Protein AF-A0A938TJ94-F1 (afdb_monomer_lite)

Secondary structure (DSSP, 8-state):
--------------TTSEEEETTTTEEEE-SGGGTT-EES-HHHHHHHHTT-

Radius of gyration: 13.76 Å; chains: 1; bounding box: 25×36×36 Å

Foldseek 3Di:
DDDPPPPVPPPDAPPQQWDQDPVVQKIAHCDDPQRGHIGSDPVRVVVVVVVD

Structure (mmCIF, N/CA/C/O backbone):
data_AF-A0A938TJ94-F1
#
_entry.id   AF-A0A938TJ94-F1
#
loop_
_atom_site.group_PDB
_atom_site.id
_atom_site.type_symbol
_atom_site.label_atom_id
_atom_site.label_alt_id
_atom_site.label_comp_id
_atom_site.label_asym_id
_atom_site.label_entity_id
_atom_site.label_seq_id
_atom_site.pdbx_PDB_ins_code
_atom_site.Cartn_x
_atom_site.Cartn_y
_atom_site.Cartn_z
_atom_site.occupancy
_atom_site.B_iso_or_equiv
_atom_site.auth_seq_id
_atom_site.auth_comp_id
_atom_site.auth_asym_id
_atom_site.auth_atom_id
_atom_site.pdbx_PDB_model_num
ATOM 1 N N . MET A 1 1 ? 8.873 -29.729 -26.355 1.00 56.50 1 MET A N 1
ATOM 2 C CA . MET A 1 1 ? 9.344 -28.345 -26.138 1.00 56.50 1 MET A CA 1
ATOM 3 C C . MET A 1 1 ? 8.697 -27.833 -24.855 1.00 56.50 1 MET A C 1
ATOM 5 O O . MET A 1 1 ? 7.502 -27.585 -24.870 1.00 56.50 1 MET A O 1
ATOM 9 N N . ALA A 1 2 ? 9.418 -27.793 -23.730 1.00 62.84 2 ALA A N 1
ATOM 10 C CA . ALA A 1 2 ? 8.877 -27.315 -22.455 1.00 62.84 2 ALA A CA 1
ATOM 11 C C . ALA A 1 2 ? 9.208 -25.825 -22.309 1.00 62.84 2 ALA A C 1
ATOM 13 O O . ALA A 1 2 ? 10.358 -25.459 -22.080 1.00 62.84 2 ALA A O 1
ATOM 14 N N . THR A 1 3 ? 8.216 -24.963 -22.517 1.00 67.81 3 THR A N 1
ATOM 15 C CA . THR A 1 3 ? 8.329 -23.525 -22.258 1.00 67.81 3 THR A CA 1
ATOM 16 C C . THR A 1 3 ? 8.572 -23.305 -20.767 1.00 67.81 3 THR A C 1
ATOM 18 O O . THR A 1 3 ? 7.760 -23.779 -19.966 1.00 67.81 3 THR A O 1
ATOM 21 N N . PRO A 1 4 ? 9.642 -22.600 -20.364 1.00 63.56 4 PRO A N 1
ATOM 22 C CA . PRO A 1 4 ? 9.824 -22.267 -18.966 1.00 63.56 4 PRO A CA 1
ATOM 23 C C . PRO A 1 4 ? 8.683 -21.327 -18.583 1.00 63.56 4 PRO A C 1
ATOM 25 O O . PRO A 1 4 ? 8.536 -20.242 -19.147 1.00 63.56 4 PRO A O 1
ATOM 28 N N . LEU A 1 5 ? 7.842 -21.770 -17.650 1.00 64.56 5 LEU A N 1
ATOM 29 C CA . LEU A 1 5 ? 6.907 -20.887 -16.973 1.00 64.56 5 LEU A CA 1
ATOM 30 C C . LEU A 1 5 ? 7.771 -19.896 -16.200 1.00 64.56 5 LEU A C 1
ATOM 32 O O . LEU A 1 5 ? 8.299 -20.216 -15.136 1.00 64.56 5 LEU A O 1
ATOM 36 N N . LEU A 1 6 ? 7.985 -18.722 -16.792 1.00 57.47 6 LEU A N 1
ATOM 37 C CA . LEU A 1 6 ? 8.664 -17.613 -16.151 1.00 57.47 6 LEU A CA 1
ATOM 38 C C . LEU A 1 6 ? 7.745 -17.169 -15.014 1.00 57.47 6 LEU A C 1
ATOM 40 O O . LEU A 1 6 ? 6.839 -16.356 -15.195 1.00 57.47 6 LEU A O 1
ATOM 44 N N . TYR A 1 7 ? 7.917 -17.791 -13.850 1.00 56.84 7 TYR A N 1
ATOM 45 C CA . TYR A 1 7 ? 7.283 -17.356 -12.624 1.00 56.84 7 TYR A CA 1
ATOM 46 C C . TYR A 1 7 ? 7.806 -15.944 -12.417 1.00 56.84 7 TYR A C 1
ATOM 48 O O . TYR A 1 7 ? 8.972 -15.758 -12.076 1.00 56.84 7 TYR A O 1
ATOM 56 N N . ALA A 1 8 ? 6.998 -14.936 -12.743 1.00 55.75 8 ALA A N 1
ATOM 57 C CA . ALA A 1 8 ? 7.326 -13.564 -12.423 1.00 55.75 8 ALA A CA 1
ATOM 58 C C . ALA A 1 8 ? 7.533 -13.541 -10.907 1.00 55.75 8 ALA A C 1
ATOM 60 O O . ALA A 1 8 ? 6.571 -13.611 -10.139 1.00 55.75 8 ALA A O 1
ATOM 61 N N . HIS A 1 9 ? 8.796 -13.551 -10.477 1.00 57.03 9 HIS A N 1
ATOM 62 C CA . HIS A 1 9 ? 9.174 -13.403 -9.084 1.00 57.03 9 HIS A CA 1
ATOM 63 C C . HIS A 1 9 ? 8.770 -11.979 -8.716 1.00 57.03 9 HIS A C 1
ATOM 65 O O . HIS A 1 9 ? 9.529 -11.033 -8.913 1.00 57.03 9 HIS A O 1
ATOM 71 N N . GLY A 1 10 ? 7.513 -11.817 -8.297 1.00 63.50 10 GLY A N 1
ATOM 72 C CA . GLY A 1 10 ? 6.968 -10.541 -7.870 1.00 63.50 10 GLY A CA 1
ATOM 73 C C . GLY A 1 10 ? 7.867 -10.021 -6.764 1.00 63.50 10 GLY A C 1
ATOM 74 O O . GLY A 1 10 ? 7.979 -10.671 -5.724 1.00 63.50 10 GLY A O 1
ATOM 75 N N . GLY A 1 11 ? 8.564 -8.913 -7.036 1.00 66.94 11 GLY A N 1
ATOM 76 C CA . GLY A 1 11 ? 9.450 -8.260 -6.080 1.00 66.94 11 GLY A CA 1
ATOM 77 C C . GLY A 1 11 ? 8.754 -8.200 -4.727 1.00 66.94 11 GLY A C 1
ATOM 78 O O . GLY A 1 11 ? 7.607 -7.760 -4.659 1.00 66.94 11 GLY A O 1
ATOM 79 N N . GLY A 1 12 ? 9.409 -8.773 -3.714 1.00 82.38 12 GLY A N 1
ATOM 80 C CA . GLY A 1 12 ? 8.789 -9.225 -2.469 1.00 82.38 12 GLY A CA 1
ATOM 81 C C . GLY A 1 12 ? 7.667 -8.317 -1.971 1.00 82.38 12 GLY A C 1
ATOM 82 O O . GLY A 1 12 ? 7.869 -7.128 -1.727 1.00 82.38 12 GLY A O 1
ATOM 83 N N . LEU A 1 13 ? 6.479 -8.900 -1.834 1.00 87.56 13 LEU A N 1
ATOM 84 C CA . LEU A 1 13 ? 5.350 -8.253 -1.183 1.00 87.56 13 LEU A CA 1
ATOM 85 C C . LEU A 1 13 ? 5.559 -8.307 0.331 1.00 87.56 13 LEU A C 1
ATOM 87 O O . LEU A 1 13 ? 6.131 -9.261 0.858 1.00 87.56 13 LEU A O 1
ATOM 91 N N . ASP A 1 14 ? 5.072 -7.299 1.033 1.00 89.62 14 ASP A N 1
ATOM 92 C CA . ASP A 1 14 ? 5.027 -7.289 2.484 1.00 89.62 14 ASP A CA 1
ATOM 93 C C . ASP A 1 14 ? 3.880 -8.156 3.031 1.00 89.62 14 ASP A C 1
ATOM 95 O O . ASP A 1 14 ? 3.144 -8.813 2.288 1.00 89.62 14 ASP A O 1
ATOM 99 N N . LYS A 1 15 ? 3.708 -8.144 4.358 1.00 89.19 15 LYS A N 1
ATOM 100 C CA . LYS A 1 15 ? 2.660 -8.912 5.052 1.00 89.19 15 LYS A CA 1
ATOM 101 C C . LYS A 1 15 ?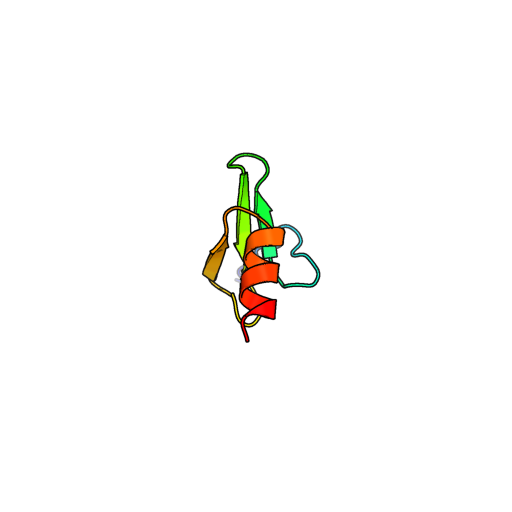 1.230 -8.574 4.615 1.00 89.19 15 LYS A C 1
ATOM 103 O O . LYS A 1 15 ? 0.329 -9.363 4.872 1.00 89.19 15 LYS A O 1
ATOM 108 N N . TYR A 1 16 ? 1.014 -7.426 3.975 1.00 89.56 16 TYR A N 1
ATOM 109 C CA . TYR A 1 16 ? -0.289 -7.015 3.457 1.00 89.56 16 TYR A CA 1
ATOM 110 C C . TYR A 1 16 ? -0.494 -7.435 1.999 1.00 89.56 16 TYR A C 1
ATOM 112 O O . TYR A 1 16 ? -1.575 -7.238 1.452 1.00 89.56 16 TYR A O 1
ATOM 120 N N . GLY A 1 17 ? 0.518 -8.034 1.365 1.00 91.38 17 GLY A N 1
ATOM 121 C CA . GLY A 1 17 ? 0.468 -8.382 -0.047 1.00 91.38 17 GLY A CA 1
ATOM 122 C C . GLY A 1 17 ? 0.769 -7.199 -0.963 1.00 91.38 17 GLY A C 1
ATOM 123 O O . GLY A 1 17 ? 0.364 -7.226 -2.128 1.00 91.38 17 GLY A O 1
ATOM 124 N N . CYS A 1 18 ? 1.472 -6.180 -0.463 1.00 93.25 18 CYS A N 1
ATOM 125 C CA . CYS A 1 18 ? 1.774 -4.950 -1.188 1.00 93.25 18 CYS A CA 1
ATOM 126 C C . CYS A 1 18 ? 3.275 -4.643 -1.203 1.00 93.25 18 CYS A C 1
ATOM 128 O O . CYS A 1 18 ? 4.036 -5.188 -0.414 1.00 93.25 18 CYS A O 1
ATOM 130 N N . HIS A 1 19 ? 3.730 -3.774 -2.100 1.00 91.69 19 HIS A N 1
ATOM 131 C CA . HIS A 1 19 ? 5.124 -3.348 -2.171 1.00 91.69 19 HIS A CA 1
ATOM 132 C C . HIS A 1 19 ? 5.245 -1.824 -2.166 1.00 91.69 19 HIS A C 1
ATOM 134 O O . HIS A 1 19 ? 4.406 -1.110 -2.712 1.00 91.69 19 HIS A O 1
ATOM 140 N N . ASN A 1 20 ? 6.333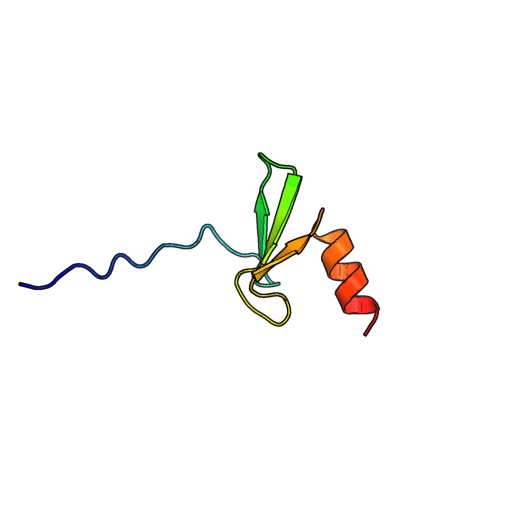 -1.322 -1.580 1.00 90.31 20 ASN A N 1
ATOM 141 C CA . ASN A 1 20 ? 6.676 0.098 -1.614 1.00 90.31 20 ASN A CA 1
ATOM 142 C C . ASN A 1 20 ? 7.517 0.402 -2.855 1.00 90.31 20 ASN A C 1
ATOM 144 O O . ASN A 1 20 ? 8.662 -0.041 -2.964 1.00 90.31 20 ASN A O 1
ATOM 148 N N . ASN A 1 21 ? 6.985 1.208 -3.768 1.00 86.38 21 ASN A N 1
ATOM 149 C CA . ASN A 1 21 ? 7.740 1.728 -4.893 1.00 86.38 21 ASN A CA 1
ATOM 150 C C . ASN A 1 21 ? 8.448 3.026 -4.489 1.00 86.38 21 ASN A C 1
ATOM 152 O O . ASN A 1 21 ? 7.908 4.124 -4.622 1.00 86.38 21 ASN A O 1
ATOM 156 N N . ARG A 1 22 ? 9.695 2.903 -4.027 1.00 83.69 22 ARG A N 1
ATOM 157 C CA . ARG A 1 22 ? 10.521 4.053 -3.616 1.00 83.69 22 ARG A CA 1
ATOM 158 C C . ARG A 1 22 ? 10.866 5.019 -4.754 1.00 83.69 22 ARG A C 1
ATOM 160 O O . ARG A 1 22 ? 11.199 6.158 -4.464 1.00 83.69 22 ARG A O 1
ATOM 167 N N . LYS A 1 23 ? 10.782 4.598 -6.025 1.00 84.06 23 LYS A N 1
ATOM 168 C CA . LYS A 1 23 ? 11.028 5.499 -7.167 1.00 84.06 23 LYS A CA 1
ATOM 169 C C . LYS A 1 23 ? 9.915 6.526 -7.344 1.00 84.06 23 LYS A C 1
ATOM 171 O O . LYS A 1 23 ? 10.190 7.650 -7.735 1.00 84.06 23 LYS A O 1
ATOM 176 N N . VAL A 1 24 ? 8.673 6.113 -7.102 1.00 83.69 24 VAL A N 1
ATOM 177 C CA . VAL A 1 24 ? 7.474 6.922 -7.380 1.00 83.69 24 VAL A CA 1
ATOM 178 C C . VAL A 1 24 ? 6.809 7.395 -6.083 1.00 83.69 24 VAL A C 1
ATOM 180 O O . VAL A 1 24 ? 5.969 8.284 -6.108 1.00 83.69 24 VAL A O 1
ATOM 183 N N . GLY A 1 25 ? 7.190 6.821 -4.938 1.00 87.19 25 GLY A N 1
ATOM 184 C CA . GLY A 1 25 ? 6.596 7.135 -3.642 1.00 87.19 25 GLY A CA 1
ATOM 185 C C . GLY A 1 25 ? 5.177 6.592 -3.502 1.00 87.19 25 GLY A C 1
ATOM 186 O O . GLY A 1 25 ? 4.335 7.251 -2.908 1.00 87.19 25 GLY A O 1
ATOM 187 N N . ASN A 1 26 ? 4.894 5.419 -4.074 1.00 91.12 26 ASN A N 1
ATOM 188 C CA . ASN A 1 26 ? 3.586 4.776 -3.962 1.00 91.12 26 ASN A CA 1
ATOM 189 C C . ASN A 1 26 ? 3.687 3.378 -3.342 1.00 91.12 26 ASN A C 1
ATOM 191 O O . ASN A 1 26 ? 4.773 2.818 -3.175 1.00 91.12 26 ASN A O 1
ATOM 195 N N . TYR A 1 27 ? 2.536 2.834 -2.972 1.00 93.75 27 TYR A N 1
ATOM 196 C CA . TYR A 1 27 ? 2.400 1.558 -2.29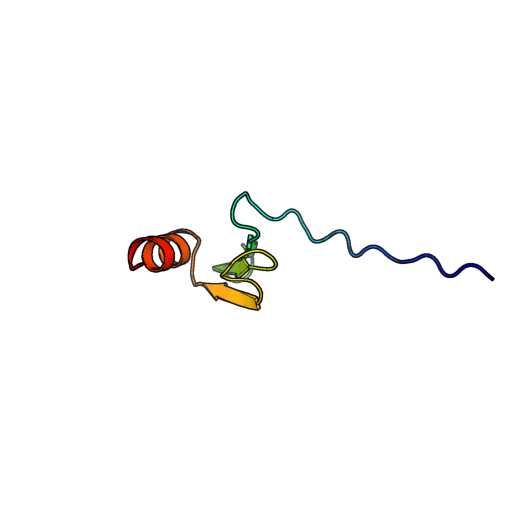4 1.00 93.75 27 TYR A CA 1
ATOM 197 C C . TYR A 1 27 ? 1.363 0.701 -3.016 1.00 93.75 27 TYR A C 1
ATOM 199 O O . TYR A 1 27 ? 0.168 0.985 -2.965 1.00 93.75 27 TYR A O 1
ATOM 207 N N . HIS A 1 28 ? 1.827 -0.315 -3.736 1.00 93.00 28 HIS A N 1
ATOM 208 C CA . HIS A 1 28 ? 1.013 -1.064 -4.687 1.00 93.00 28 HIS A CA 1
ATOM 209 C C . HIS A 1 28 ? 0.765 -2.491 -4.205 1.00 93.00 28 HIS A C 1
ATOM 211 O O . HIS A 1 28 ? 1.694 -3.249 -3.923 1.00 93.00 28 HIS A O 1
ATOM 217 N N . CYS A 1 29 ? -0.506 -2.859 -4.109 1.00 93.19 29 CYS A N 1
ATOM 218 C CA . CYS A 1 29 ? -0.959 -4.143 -3.606 1.00 93.19 29 CYS A CA 1
ATOM 219 C C . CYS A 1 29 ? -1.206 -5.140 -4.737 1.00 93.19 29 CYS A C 1
ATOM 221 O O . CYS A 1 29 ? -1.923 -4.856 -5.688 1.00 93.19 29 CYS A O 1
ATOM 223 N N . HIS A 1 30 ? -0.655 -6.344 -4.610 1.00 90.62 30 HIS A N 1
ATOM 224 C CA . HIS A 1 30 ? -0.838 -7.439 -5.569 1.00 90.62 30 HIS A CA 1
ATOM 225 C C . HIS A 1 30 ? -1.685 -8.585 -5.011 1.00 90.62 30 HIS A C 1
ATOM 227 O O . HIS A 1 30 ? -2.178 -9.408 -5.779 1.00 90.62 30 HIS A O 1
ATOM 233 N N . ARG A 1 31 ? -1.830 -8.679 -3.683 1.00 89.12 31 ARG A N 1
ATOM 234 C CA . ARG A 1 31 ? -2.568 -9.748 -2.995 1.00 89.12 31 ARG A CA 1
ATOM 235 C C . ARG A 1 31 ? -3.469 -9.173 -1.898 1.00 89.12 31 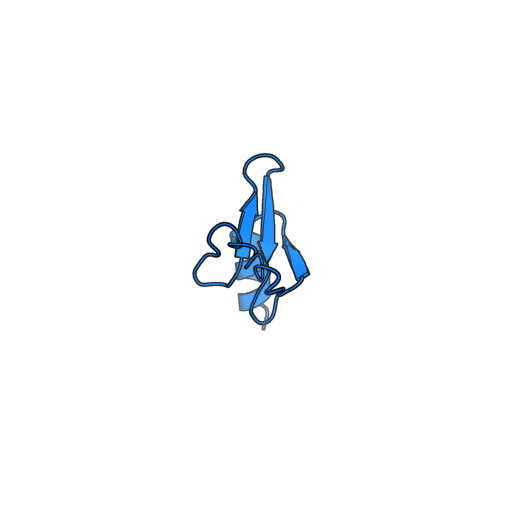ARG A C 1
ATOM 237 O O . ARG A 1 31 ? -3.301 -8.030 -1.487 1.00 89.12 31 ARG A O 1
ATOM 244 N N . GLY A 1 32 ? -4.414 -9.984 -1.423 1.00 87.12 32 GLY A N 1
ATOM 245 C CA . GLY A 1 32 ? -5.346 -9.612 -0.355 1.00 8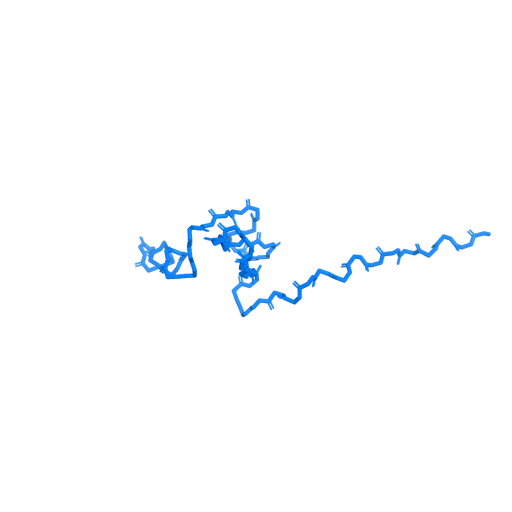7.12 32 GLY A CA 1
ATOM 246 C C . GLY A 1 32 ? -6.499 -8.719 -0.823 1.00 87.12 32 GLY A C 1
ATOM 247 O O . GLY A 1 32 ? -6.723 -8.537 -2.017 1.00 87.12 32 GLY A O 1
ATOM 248 N N . GLN A 1 33 ? -7.228 -8.139 0.134 1.00 88.12 33 GLN A N 1
ATOM 249 C CA . GLN A 1 33 ? -8.422 -7.312 -0.117 1.00 88.12 33 GLN A CA 1
ATOM 250 C C . GLN A 1 33 ? -8.158 -6.048 -0.951 1.00 88.12 33 GLN A C 1
ATOM 252 O O . GLN A 1 33 ? -9.090 -5.416 -1.443 1.00 88.12 33 GLN A O 1
ATOM 257 N N . PHE A 1 34 ? -6.891 -5.654 -1.068 1.00 91.38 34 PHE A N 1
ATOM 258 C CA . PHE A 1 34 ? -6.465 -4.476 -1.806 1.00 91.38 34 PHE A CA 1
ATOM 259 C C . PHE A 1 34 ? -5.701 -4.832 -3.087 1.00 91.38 34 PHE A C 1
ATOM 261 O O . PHE A 1 34 ? -5.092 -3.948 -3.676 1.00 91.38 34 PHE A O 1
ATOM 268 N N . ALA A 1 35 ? -5.718 -6.093 -3.536 1.00 91.56 35 ALA A N 1
ATOM 269 C CA . ALA A 1 35 ? -5.066 -6.501 -4.779 1.00 91.56 35 ALA A CA 1
ATOM 270 C C . ALA A 1 35 ? -5.496 -5.611 -5.964 1.00 91.56 35 ALA A C 1
ATOM 272 O O . ALA A 1 35 ? -6.684 -5.392 -6.190 1.00 91.56 35 ALA A O 1
ATOM 273 N N . GLY A 1 36 ? -4.519 -5.074 -6.696 1.00 89.69 36 GLY A N 1
ATOM 274 C CA . GLY A 1 36 ? -4.719 -4.130 -7.797 1.00 89.69 36 GLY A CA 1
ATOM 275 C C . GLY A 1 36 ? -4.919 -2.671 -7.373 1.00 89.69 36 GLY A C 1
ATOM 276 O O . GLY A 1 36 ? -5.045 -1.807 -8.238 1.00 89.69 36 GLY A O 1
ATOM 277 N N . ARG A 1 37 ? -4.944 -2.359 -6.068 1.00 92.06 37 ARG A N 1
ATOM 278 C CA . ARG A 1 37 ? -5.003 -0.976 -5.573 1.00 92.06 37 ARG A CA 1
ATOM 279 C C . ARG A 1 37 ? -3.607 -0.427 -5.316 1.00 92.06 37 ARG A C 1
ATOM 281 O O . ARG A 1 37 ? -2.723 -1.119 -4.809 1.00 92.06 37 ARG A O 1
ATOM 288 N N . THR A 1 38 ? -3.464 0.862 -5.583 1.00 92.94 38 THR A N 1
ATOM 289 C CA . THR A 1 38 ? -2.272 1.643 -5.264 1.00 92.94 38 THR A CA 1
ATOM 290 C C . THR A 1 38 ? -2.652 2.737 -4.280 1.00 92.94 38 THR A C 1
ATOM 292 O O . THR A 1 38 ? -3.667 3.410 -4.448 1.00 92.94 38 THR A O 1
ATOM 295 N N . PHE A 1 39 ? -1.830 2.911 -3.257 1.00 94.06 39 PHE A N 1
ATOM 296 C CA . PHE A 1 39 ? -1.968 3.932 -2.230 1.00 94.06 39 PHE A CA 1
ATOM 297 C C . PHE A 1 39 ? -0.765 4.867 -2.271 1.00 94.06 39 PHE A C 1
ATOM 299 O O . PHE A 1 39 ? 0.308 4.501 -2.754 1.00 94.06 39 PHE A O 1
ATOM 306 N N . SER A 1 40 ? -0.917 6.063 -1.712 1.00 92.38 40 SER A N 1
ATOM 307 C CA . SER A 1 40 ? 0.197 7.004 -1.563 1.00 92.38 40 SER A CA 1
ATOM 308 C C . SER A 1 40 ? 1.235 6.514 -0.548 1.00 92.38 40 SER A C 1
ATOM 310 O O . SER A 1 40 ? 2.396 6.891 -0.613 1.00 92.38 40 SER A O 1
ATOM 312 N N . SER A 1 41 ? 0.840 5.668 0.407 1.00 92.31 41 SER A N 1
ATOM 313 C CA . SER A 1 41 ? 1.753 5.045 1.367 1.00 92.31 41 SER A CA 1
ATOM 314 C C . SER A 1 41 ? 1.115 3.826 2.039 1.00 92.31 41 SER A C 1
ATOM 316 O O . SER A 1 41 ? -0.104 3.640 1.991 1.00 92.31 41 SER A O 1
ATOM 318 N N . GLN A 1 42 ? 1.932 3.025 2.728 1.00 90.69 42 GLN A N 1
ATOM 319 C CA . GLN A 1 42 ? 1.437 1.962 3.607 1.00 90.69 42 GLN A CA 1
ATOM 320 C C . GLN A 1 42 ? 0.494 2.510 4.693 1.00 90.69 42 GLN A C 1
ATOM 322 O O . GLN A 1 42 ? -0.502 1.868 5.009 1.00 90.69 42 GLN A O 1
ATOM 327 N N . ALA A 1 43 ? 0.763 3.703 5.234 1.00 92.38 43 ALA A N 1
ATOM 328 C CA . ALA A 1 43 ? -0.084 4.321 6.255 1.00 92.38 43 ALA A CA 1
ATOM 329 C C . ALA A 1 43 ? -1.495 4.638 5.729 1.00 92.38 43 ALA A C 1
ATOM 331 O O . ALA A 1 43 ? -2.477 4.393 6.426 1.00 92.38 43 ALA A O 1
ATOM 332 N N . GLU A 1 44 ? -1.612 5.102 4.481 1.00 92.81 44 GLU A N 1
ATOM 333 C CA . GLU A 1 44 ? -2.915 5.348 3.847 1.00 92.81 44 GLU A CA 1
ATOM 334 C C . GLU A 1 44 ? -3.704 4.049 3.641 1.00 92.81 44 GLU A C 1
ATOM 336 O O . GLU A 1 44 ? -4.906 4.004 3.903 1.00 92.81 44 GLU A O 1
ATOM 341 N N . MET A 1 45 ? -3.026 2.965 3.248 1.00 92.81 45 MET A N 1
ATOM 342 C CA . MET A 1 45 ? -3.646 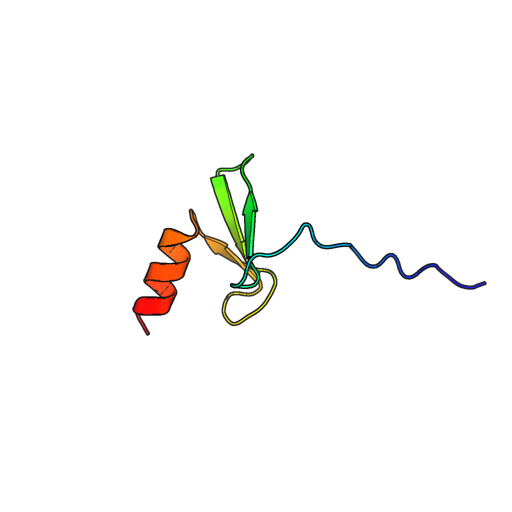1.638 3.176 1.00 92.81 45 MET A CA 1
ATOM 343 C C . MET A 1 45 ? -4.135 1.171 4.557 1.00 92.81 45 MET A C 1
ATOM 345 O O . MET A 1 45 ? -5.258 0.687 4.681 1.00 92.81 45 MET A O 1
ATOM 349 N N . LEU A 1 46 ? -3.342 1.373 5.614 1.00 92.12 46 LEU A N 1
ATOM 350 C CA . LEU A 1 46 ? -3.732 1.019 6.984 1.00 92.12 46 LEU A CA 1
ATOM 351 C C . LEU A 1 46 ? -4.933 1.827 7.481 1.00 92.12 46 LEU A C 1
ATOM 353 O O . LEU A 1 46 ? -5.801 1.274 8.150 1.00 92.12 46 LEU A O 1
ATOM 357 N N . LYS A 1 47 ? -5.019 3.108 7.117 1.00 94.06 47 LYS A N 1
ATOM 358 C CA . LYS A 1 47 ? -6.168 3.968 7.427 1.00 94.06 47 LYS A CA 1
ATOM 359 C C . LYS A 1 47 ? -7.442 3.524 6.707 1.00 94.06 47 LYS A C 1
ATOM 361 O O . LYS A 1 47 ? -8.547 3.708 7.211 1.00 94.06 47 LYS A O 1
ATOM 366 N N . GLU A 1 48 ? -7.312 2.968 5.507 1.00 91.12 48 GLU A N 1
ATOM 367 C CA . GLU A 1 48 ? -8.425 2.330 4.799 1.00 91.12 48 GLU A CA 1
ATOM 368 C C . GLU A 1 48 ? -8.842 1.020 5.478 1.00 91.12 48 GLU A C 1
ATOM 370 O O . GLU A 1 48 ? -10.032 0.739 5.600 1.00 91.12 48 GLU A O 1
ATOM 375 N N . LEU A 1 49 ? -7.872 0.235 5.958 1.00 88.94 49 LEU A N 1
ATOM 376 C CA . LEU A 1 49 ? -8.135 -0.999 6.694 1.00 88.94 49 LEU A CA 1
ATOM 377 C C . LEU A 1 49 ? -8.843 -0.729 8.029 1.00 88.94 49 LEU A C 1
ATOM 379 O O . LEU A 1 49 ? -9.750 -1.471 8.379 1.00 88.94 49 LEU A O 1
ATOM 383 N N . SER A 1 50 ? -8.465 0.339 8.739 1.00 88.62 50 SER A N 1
ATOM 384 C CA . SER A 1 50 ? -9.060 0.731 10.025 1.00 88.62 50 SER A CA 1
ATOM 385 C C . SER A 1 50 ? -10.406 1.451 9.908 1.00 88.62 50 SER A C 1
ATOM 387 O O . SER A 1 50 ? -11.025 1.744 10.924 1.00 88.62 50 SER A O 1
ATOM 389 N N . ARG A 1 51 ? -10.824 1.833 8.695 1.00 84.50 51 ARG A N 1
ATOM 390 C CA . ARG A 1 51 ? -12.135 2.456 8.430 1.00 84.50 51 ARG A CA 1
ATOM 391 C C . ARG A 1 51 ? -13.240 1.430 8.166 1.00 84.50 51 ARG A C 1
ATOM 393 O O . ARG A 1 51 ? -14.352 1.817 7.816 1.00 84.50 51 ARG A O 1
ATOM 400 N N . ARG A 1 52 ? -12.923 0.147 8.308 1.00 64.50 52 ARG A N 1
ATOM 401 C CA . ARG A 1 52 ? -13.852 -0.979 8.253 1.00 64.50 52 ARG A CA 1
ATOM 402 C C . ARG A 1 52 ? -14.047 -1.537 9.650 1.00 64.50 52 ARG A C 1
ATOM 404 O O . ARG A 1 52 ? -15.189 -1.958 9.918 1.00 64.50 52 ARG A O 1
#

Sequence (52 aa):
MATPLLYAHGGGLDKYGCHNNRKVGNYHCHRGQFAGRTFSSQAEMLKELSRR

pLDDT: mean 83.42, std 12.51, range [55.75, 94.06]